Protein AF-A0A484Z0H8-F1 (afdb_monomer_lite)

Organism: NCBI:txid69218

Radius of gyration: 19.75 Å; chains: 1; bounding box: 39×36×58 Å

pLDDT: mean 71.97, std 14.61, range [33.03, 94.56]

Secondary structure (DSSP, 8-state):
---HHHHHHHHHHHHTTSEEEEEETTEEEEEE-HHHHHHHHHHHHHHSGGG--TTS---EEEEEEPS--TTHHHHHHHHHHHTPEEEETTEEEESS--HHHHHHHHHHTT-GGGEEEEEE--S-HHHHHHHHHHHHHHHS-----

Sequence (145 aa):
MASVFVRTALFRLNKEGWLDVSRIGRRSFYRLSDKGLRLTRRAENKIYRANCPPGMANGCCCCRKGWIKPRSPTVKKQLIWQGFGTLAPSLMASPSQHLADVQSLLHDAGVAENVIFFEAHSPLALSRAALRARVESAGSLPNKT

Foldseek 3Di:
DDDPVRVVVQVVCVVVQQWDWDDDPPDIDIDGHPVNVVVVVLVCCVVVCVPPPPPPQQWKKKKFFADDDPLVVVLVVVVLVQQWFDPDPRMTIHRDGDPVVNCVSCVVSVNNVRIDIDIDGDPDPVVVVVVNVRSVVRSPDPDDD

InterPro domains:
  IPR012906 Transcriptional repressor PaaX-like, N-terminal [PF07848] (4-36)
  IPR036388 Winged helix-like DNA-binding domain superfamily [G3DSA:1.10.10.10] (1-48)
  IPR048846 Transcriptional repressor PaaX-like, central Cas2-like domain [PF20803] (75-122)

Structure (mmCIF, N/CA/C/O backbone):
data_AF-A0A484Z0H8-F1
#
_entry.id   AF-A0A484Z0H8-F1
#
loop_
_atom_site.group_PDB
_atom_site.id
_atom_site.type_symbol
_atom_site.label_atom_id
_atom_site.label_alt_id
_atom_site.label_comp_id
_atom_site.label_asym_id
_atom_site.label_entity_id
_atom_site.label_seq_id
_atom_site.pdbx_PDB_ins_code
_atom_site.Cartn_x
_atom_site.Cartn_y
_atom_site.Cartn_z
_atom_site.occupancy
_atom_site.B_iso_or_equiv
_atom_site.auth_seq_id
_atom_site.auth_comp_id
_atom_site.auth_asym_id
_atom_site.auth_atom_id
_atom_site.pdbx_PDB_model_num
ATOM 1 N N . MET A 1 1 ? -4.197 6.412 33.585 1.00 56.00 1 MET A N 1
ATOM 2 C CA . MET A 1 1 ? -5.459 6.958 33.029 1.00 56.00 1 MET A CA 1
ATOM 3 C C . MET A 1 1 ? -5.186 7.305 31.567 1.00 56.00 1 MET A C 1
ATOM 5 O O . MET A 1 1 ? -4.250 8.053 31.334 1.00 56.00 1 MET A O 1
ATOM 9 N N . ALA A 1 2 ? -5.870 6.710 30.581 1.00 64.12 2 ALA A N 1
ATOM 10 C CA . ALA A 1 2 ? -5.596 7.039 29.174 1.00 64.12 2 ALA A CA 1
ATOM 11 C C . ALA A 1 2 ? -5.920 8.521 28.911 1.00 64.12 2 ALA A C 1
ATOM 13 O O . ALA A 1 2 ? -6.974 8.995 29.343 1.00 64.12 2 ALA A O 1
ATOM 14 N N . SER A 1 3 ? -5.016 9.244 28.245 1.00 85.12 3 SER A N 1
ATOM 15 C CA . SER A 1 3 ? -5.213 10.652 27.871 1.00 85.12 3 SER A CA 1
ATOM 16 C C . SER A 1 3 ? -6.485 10.824 27.026 1.00 85.12 3 SER A C 1
ATOM 18 O O . SER A 1 3 ? -6.905 9.895 26.328 1.00 85.12 3 SER A O 1
ATOM 20 N N . VAL A 1 4 ? -7.112 12.005 27.072 1.00 84.25 4 VAL A N 1
ATOM 21 C CA . VAL A 1 4 ? -8.318 12.314 26.278 1.00 84.25 4 VAL A CA 1
ATOM 22 C C . VAL A 1 4 ? -8.075 12.077 24.780 1.00 84.25 4 VAL A C 1
ATOM 24 O O . VAL A 1 4 ? -8.941 11.549 24.089 1.00 84.25 4 VAL A O 1
ATOM 27 N N . PHE A 1 5 ? -6.848 12.331 24.313 1.00 88.75 5 PHE A N 1
ATOM 28 C CA . PHE A 1 5 ? -6.423 12.080 22.936 1.00 88.75 5 PHE A CA 1
ATOM 29 C C . PHE A 1 5 ? -6.459 10.599 22.565 1.00 88.75 5 PHE A C 1
ATOM 31 O O . PHE A 1 5 ? -6.933 10.240 21.489 1.00 88.75 5 PHE A O 1
ATOM 38 N N . VAL A 1 6 ? -6.022 9.726 23.476 1.00 88.31 6 VAL A N 1
ATOM 39 C CA . VAL A 1 6 ? -6.018 8.275 23.251 1.00 88.31 6 VAL A CA 1
ATOM 40 C C . VAL A 1 6 ? -7.447 7.760 23.113 1.00 88.31 6 VAL A C 1
ATOM 42 O O . VAL A 1 6 ? -7.733 6.970 22.219 1.00 88.31 6 VAL A O 1
ATOM 45 N N . ARG A 1 7 ? -8.376 8.244 23.947 1.00 87.50 7 ARG A N 1
ATOM 46 C CA . ARG A 1 7 ? -9.789 7.845 23.856 1.00 87.50 7 ARG A CA 1
ATOM 47 C C . ARG A 1 7 ? -10.431 8.299 22.548 1.00 87.50 7 ARG A C 1
ATOM 49 O O . ARG A 1 7 ? -11.127 7.505 21.922 1.00 87.50 7 ARG A O 1
ATOM 56 N N . THR A 1 8 ? -10.160 9.527 22.109 1.00 91.75 8 THR A N 1
ATOM 57 C CA . THR A 1 8 ? -10.675 10.046 20.833 1.00 91.75 8 THR A CA 1
ATOM 58 C C . THR A 1 8 ? -10.119 9.270 19.641 1.00 91.75 8 THR A C 1
ATOM 60 O O . THR A 1 8 ? -10.874 8.930 18.731 1.00 91.75 8 THR A O 1
ATOM 63 N N . ALA A 1 9 ? -8.825 8.939 19.652 1.00 90.69 9 ALA A N 1
ATOM 64 C CA . ALA A 1 9 ? -8.205 8.132 18.604 1.00 90.69 9 ALA A CA 1
ATOM 65 C C . ALA A 1 9 ? -8.794 6.712 18.555 1.00 90.69 9 ALA A C 1
ATOM 67 O O . ALA A 1 9 ? -9.199 6.256 17.488 1.00 90.69 9 ALA A O 1
ATOM 68 N N . LEU A 1 10 ? -8.922 6.044 19.708 1.00 90.44 10 LEU A N 1
ATOM 69 C CA . LEU A 1 10 ? -9.528 4.711 19.803 1.00 90.44 10 LEU A CA 1
ATOM 70 C C . LEU A 1 10 ? -10.986 4.706 19.331 1.00 90.44 10 LEU A C 1
ATOM 72 O O . LEU A 1 10 ? -11.391 3.802 18.604 1.00 90.44 10 LEU A O 1
ATOM 76 N N . PHE A 1 11 ? -11.762 5.729 19.698 1.00 89.31 11 PHE A N 1
ATOM 77 C CA . PHE A 1 11 ? -13.145 5.874 19.251 1.00 89.31 11 PHE A CA 1
ATOM 78 C C . PHE A 1 11 ? -13.242 6.048 17.730 1.00 89.31 11 PHE A C 1
ATOM 80 O O . PHE A 1 11 ? -14.061 5.392 17.090 1.00 89.31 11 PHE A O 1
ATOM 87 N N . ARG A 1 12 ? -12.381 6.885 17.131 1.00 92.00 12 ARG A N 1
ATOM 88 C CA . ARG A 1 12 ? -12.332 7.063 15.670 1.00 92.00 12 ARG A CA 1
ATOM 89 C C . ARG A 1 12 ? -11.954 5.770 14.950 1.00 92.00 12 ARG A C 1
ATOM 91 O O . ARG A 1 12 ? -12.663 5.365 14.035 1.00 92.00 12 ARG A O 1
ATOM 98 N N . LEU A 1 13 ? -10.900 5.093 15.402 1.00 92.31 13 LEU A N 1
ATOM 99 C CA . LEU A 1 13 ? -10.446 3.831 14.813 1.00 92.31 13 LEU A CA 1
ATOM 100 C C . LEU A 1 13 ? -11.512 2.733 14.913 1.00 92.31 13 LEU A C 1
ATOM 102 O O . LEU A 1 13 ? -11.698 1.969 13.969 1.00 92.31 13 LEU A O 1
ATOM 106 N N . ASN A 1 14 ? -12.249 2.668 16.021 1.00 91.75 14 ASN A N 1
ATOM 107 C CA . ASN A 1 14 ? -13.382 1.758 16.138 1.00 91.75 14 ASN A CA 1
ATOM 108 C C . ASN A 1 14 ? -14.517 2.133 15.165 1.00 91.75 14 ASN A C 1
ATOM 110 O O . ASN A 1 14 ? -14.971 1.273 14.416 1.00 91.75 14 ASN A O 1
ATOM 114 N N . LYS A 1 15 ? -14.907 3.416 15.094 1.00 91.25 15 LYS A N 1
ATOM 115 C CA . LYS A 1 15 ? -15.957 3.909 14.181 1.00 91.25 15 LYS A CA 1
ATOM 116 C C . LYS A 1 15 ? -15.638 3.647 12.703 1.00 91.25 15 LYS A C 1
ATOM 118 O O . LYS A 1 15 ? -16.537 3.363 11.920 1.00 91.25 15 LYS A O 1
ATOM 123 N N . GLU A 1 16 ? -14.370 3.731 12.317 1.00 90.56 16 GLU A N 1
ATOM 124 C CA . GLU A 1 16 ? -13.891 3.448 10.955 1.00 90.56 16 GLU A CA 1
ATOM 125 C C . GLU A 1 16 ? -13.707 1.940 10.663 1.00 90.56 16 GLU A C 1
ATOM 127 O O . GLU A 1 16 ? -13.383 1.536 9.536 1.00 90.56 16 GLU A O 1
ATOM 132 N N . GLY A 1 17 ? -13.936 1.088 11.667 1.00 90.88 17 GLY A N 1
ATOM 133 C CA . GLY A 1 17 ? -13.859 -0.366 11.558 1.00 90.88 17 GLY A CA 1
ATOM 134 C C . GLY A 1 17 ? -12.435 -0.924 11.584 1.00 90.88 17 GLY A C 1
ATOM 135 O O . GLY A 1 17 ? -12.214 -2.027 11.083 1.00 90.88 17 GLY A O 1
ATOM 136 N N . TRP A 1 18 ? -11.462 -0.191 12.133 1.00 92.00 18 TRP A N 1
ATOM 137 C CA . TRP A 1 18 ? -10.086 -0.672 12.323 1.00 92.00 18 TRP A CA 1
ATOM 138 C C . TRP A 1 18 ? -9.923 -1.554 13.562 1.00 92.00 18 TRP A C 1
ATOM 140 O O . TRP A 1 18 ? -9.064 -2.435 13.565 1.00 92.00 18 TRP A O 1
ATOM 150 N N . LEU A 1 19 ? -10.723 -1.324 14.607 1.00 94.56 19 LEU A N 1
ATOM 151 C CA . LEU A 1 19 ? -10.594 -1.998 15.900 1.00 94.56 19 LEU A CA 1
ATOM 152 C C . LEU A 1 19 ? -11.898 -2.662 16.337 1.00 94.56 19 LEU A C 1
ATOM 154 O O . LEU A 1 19 ? -12.940 -2.010 16.356 1.00 94.56 19 LEU A O 1
ATOM 158 N N . ASP A 1 20 ? -11.790 -3.896 16.819 1.00 92.75 20 ASP A N 1
ATOM 159 C CA . ASP A 1 20 ? -12.821 -4.558 17.613 1.00 92.75 20 ASP A CA 1
ATOM 160 C C . ASP A 1 20 ? -12.597 -4.292 19.102 1.00 92.75 20 ASP A C 1
ATOM 162 O O . ASP A 1 20 ? -11.459 -4.243 19.585 1.00 92.75 20 ASP A O 1
ATOM 166 N N . VAL A 1 21 ? -13.698 -4.147 19.838 1.00 92.50 21 VAL A N 1
ATOM 167 C CA . VAL A 1 21 ? -13.694 -3.881 21.279 1.00 92.50 21 VAL A CA 1
ATOM 168 C C . VAL A 1 21 ? -14.299 -5.056 22.028 1.00 92.50 21 VAL A C 1
ATOM 170 O O . VAL A 1 21 ? -15.420 -5.467 21.746 1.00 92.50 21 VAL A O 1
ATOM 173 N N . SER A 1 22 ? -13.576 -5.555 23.028 1.00 91.81 22 SER A N 1
ATOM 174 C CA . SER A 1 22 ? -14.090 -6.506 24.016 1.00 91.81 22 SER A CA 1
ATOM 175 C C . SER A 1 22 ? -14.032 -5.884 25.405 1.00 91.81 22 SER A C 1
ATOM 177 O O . SER A 1 22 ? -13.061 -5.211 25.755 1.00 91.81 22 SER A O 1
ATOM 179 N N . ARG A 1 23 ? -15.073 -6.084 26.215 1.00 90.75 23 ARG A N 1
ATOM 180 C CA . ARG A 1 23 ? -15.148 -5.533 27.569 1.00 90.75 23 ARG A CA 1
ATOM 181 C C . ARG A 1 23 ? -15.163 -6.660 28.586 1.00 90.75 23 ARG A C 1
ATOM 183 O O . ARG A 1 23 ? -16.057 -7.496 28.571 1.00 90.75 23 ARG A O 1
ATOM 190 N N . ILE A 1 24 ? -14.201 -6.634 29.503 1.00 91.69 24 ILE A N 1
ATOM 191 C CA . ILE A 1 24 ? -14.131 -7.564 30.632 1.00 91.69 24 ILE A CA 1
ATOM 192 C C . ILE A 1 24 ? -14.206 -6.717 31.903 1.00 91.69 24 ILE A C 1
ATOM 194 O O . ILE A 1 24 ? -13.263 -6.012 32.281 1.00 91.69 24 ILE A O 1
ATOM 198 N N . GLY A 1 25 ? -15.392 -6.708 32.515 1.00 92.50 25 GLY A N 1
ATOM 199 C CA . GLY A 1 25 ? -15.713 -5.860 33.661 1.00 92.50 25 GLY A CA 1
ATOM 200 C C . GLY A 1 25 ? -15.553 -4.362 33.360 1.00 92.50 25 GLY A C 1
ATOM 201 O O . GLY A 1 25 ? -16.256 -3.783 32.525 1.00 92.50 25 GLY A O 1
ATOM 202 N N . ARG A 1 26 ? -14.621 -3.706 34.066 1.00 89.50 26 ARG A N 1
ATOM 203 C CA . ARG A 1 26 ? -14.326 -2.264 33.926 1.00 89.50 26 ARG A CA 1
ATOM 204 C C . ARG A 1 26 ? -13.220 -1.952 32.911 1.00 89.50 26 ARG A C 1
ATOM 206 O O . ARG A 1 26 ? -12.883 -0.783 32.736 1.00 89.50 26 ARG A O 1
ATOM 213 N N . ARG A 1 27 ? -12.640 -2.966 32.260 1.00 87.94 27 ARG A N 1
ATOM 214 C CA . ARG A 1 27 ? -11.552 -2.802 31.287 1.00 87.94 27 ARG A CA 1
ATOM 215 C C . ARG A 1 27 ? -12.058 -3.079 29.873 1.00 87.94 27 ARG A C 1
ATOM 217 O O . ARG A 1 27 ? -12.736 -4.078 29.639 1.00 87.94 27 ARG A O 1
ATOM 224 N N . SER A 1 28 ? -11.703 -2.195 28.947 1.00 89.06 28 SER A N 1
ATOM 225 C CA . SER A 1 28 ? -11.931 -2.379 27.513 1.00 89.06 28 SER A CA 1
ATOM 226 C C . SER A 1 28 ? -10.622 -2.781 26.845 1.00 89.06 28 SER A C 1
ATOM 228 O O . SER A 1 28 ? -9.612 -2.094 27.001 1.00 89.06 28 SER A O 1
ATOM 230 N N . PHE A 1 29 ? -10.662 -3.875 26.098 1.00 90.50 29 PHE A N 1
ATOM 231 C CA . PHE A 1 29 ? -9.582 -4.391 25.273 1.00 90.50 29 PHE A CA 1
ATOM 232 C C . PHE A 1 29 ? -9.885 -4.071 23.813 1.00 90.50 29 PHE A C 1
ATOM 234 O O . PHE A 1 29 ? -11.011 -4.258 23.354 1.00 90.50 29 PHE A O 1
ATOM 241 N N . TYR A 1 30 ? -8.875 -3.588 23.098 1.00 92.12 30 TYR A N 1
ATOM 242 C CA . TYR A 1 30 ? -8.967 -3.225 21.688 1.00 92.12 30 TYR A CA 1
ATOM 243 C C . TYR A 1 30 ? -8.039 -4.150 20.907 1.00 92.12 30 TYR A C 1
ATOM 245 O O . TYR A 1 30 ? -6.877 -4.304 21.284 1.00 92.12 30 TYR A O 1
ATOM 253 N N . ARG A 1 31 ? -8.532 -4.755 19.828 1.00 92.50 31 ARG A N 1
ATOM 254 C CA . ARG A 1 31 ? -7.712 -5.534 18.887 1.00 92.50 31 ARG A CA 1
ATOM 255 C C . ARG A 1 31 ? -8.017 -5.084 17.462 1.00 92.50 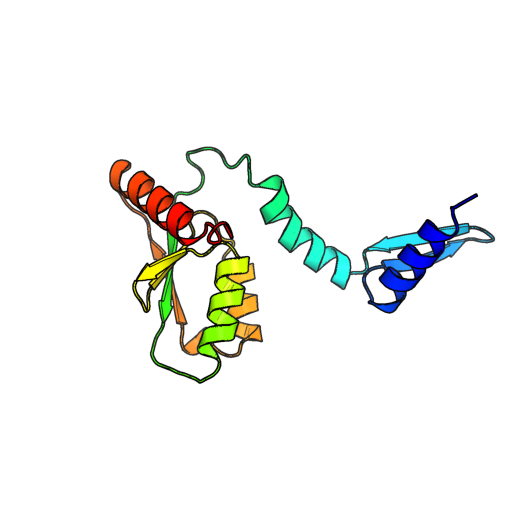31 ARG A C 1
ATOM 257 O O . ARG A 1 31 ? -9.094 -4.553 17.217 1.00 92.50 31 ARG A O 1
ATOM 264 N N . LEU A 1 32 ? -7.103 -5.311 16.520 1.00 92.62 32 LEU A N 1
ATOM 265 C CA . LEU A 1 32 ? -7.400 -5.085 15.103 1.00 92.62 32 LEU A CA 1
ATOM 266 C C . LEU A 1 32 ? -8.592 -5.945 14.663 1.00 92.62 32 LEU A C 1
ATOM 268 O O . LEU A 1 32 ? -8.618 -7.151 14.910 1.00 92.62 32 LEU A O 1
ATOM 272 N N . SER A 1 33 ? -9.562 -5.330 13.994 1.00 92.62 33 SER A N 1
ATOM 273 C CA . SER A 1 33 ? -10.618 -6.081 13.311 1.00 92.62 33 SER A CA 1
ATOM 274 C C . SER A 1 33 ? -10.013 -6.917 12.177 1.00 92.62 33 SER A C 1
ATOM 276 O O . SER A 1 33 ? -8.898 -6.640 11.727 1.00 92.62 33 SER A O 1
ATOM 278 N N . ASP A 1 34 ? -10.749 -7.883 11.626 1.00 87.62 34 ASP A N 1
ATOM 279 C CA . ASP A 1 34 ? -10.266 -8.655 10.469 1.00 87.62 34 ASP A CA 1
ATOM 280 C C . ASP A 1 34 ? -9.917 -7.757 9.271 1.00 87.62 34 ASP A C 1
ATOM 282 O O . ASP A 1 34 ? -8.956 -8.003 8.536 1.00 87.62 34 ASP A O 1
ATOM 286 N N . LYS A 1 35 ? -10.681 -6.673 9.083 1.00 84.19 35 LYS A N 1
ATOM 287 C CA . LYS A 1 35 ? -10.403 -5.646 8.071 1.00 84.19 35 LYS A CA 1
ATOM 288 C C . LYS A 1 35 ? -9.102 -4.909 8.385 1.00 84.19 35 LYS A C 1
ATOM 290 O O . LYS A 1 35 ? -8.264 -4.776 7.494 1.00 84.19 35 LYS A O 1
ATOM 295 N N . GLY A 1 36 ? -8.936 -4.450 9.627 1.00 86.06 36 GLY A N 1
ATOM 296 C CA . GLY A 1 36 ? -7.722 -3.778 10.082 1.00 86.06 36 GLY A CA 1
ATOM 297 C C . GLY A 1 36 ? -6.495 -4.667 9.902 1.00 86.06 36 GLY A C 1
ATOM 298 O O . GLY A 1 36 ? -5.509 -4.236 9.321 1.00 86.06 36 GLY A O 1
ATOM 299 N N . LEU A 1 37 ? -6.592 -5.942 10.280 1.00 85.69 37 LEU A N 1
ATOM 300 C CA . LEU A 1 37 ? -5.507 -6.915 10.184 1.00 85.69 37 LEU A CA 1
ATOM 301 C C . LEU A 1 37 ? -5.093 -7.190 8.730 1.00 85.69 37 LEU A C 1
ATOM 303 O O . LEU A 1 37 ? -3.901 -7.231 8.429 1.00 85.69 37 LEU A O 1
ATOM 307 N N . ARG A 1 38 ? -6.053 -7.302 7.799 1.00 77.19 38 ARG A N 1
ATOM 308 C CA . ARG A 1 38 ? -5.761 -7.422 6.356 1.00 77.19 38 ARG A CA 1
ATOM 309 C C . ARG A 1 38 ? -5.034 -6.195 5.803 1.00 77.19 38 ARG A C 1
ATOM 311 O O . ARG A 1 38 ? -4.089 -6.342 5.031 1.00 77.19 38 ARG A O 1
ATOM 318 N N . LEU A 1 39 ? -5.471 -4.993 6.178 1.00 76.38 39 LEU A N 1
ATOM 319 C CA . LEU A 1 39 ? -4.852 -3.746 5.719 1.00 76.38 39 LEU A CA 1
ATOM 320 C C . LEU A 1 39 ? -3.454 -3.557 6.314 1.00 76.38 39 LEU A C 1
ATOM 322 O O . LEU A 1 39 ? -2.533 -3.197 5.582 1.00 76.38 39 LEU A O 1
ATOM 326 N N . THR A 1 40 ? -3.279 -3.867 7.600 1.00 80.00 40 THR A N 1
ATOM 327 C CA . THR A 1 40 ? -1.974 -3.821 8.261 1.00 80.00 40 THR A CA 1
ATOM 328 C C . THR A 1 40 ? -1.013 -4.821 7.629 1.00 80.00 40 THR A C 1
ATOM 330 O O . THR A 1 40 ? 0.068 -4.404 7.246 1.00 80.00 40 THR A O 1
ATOM 333 N N . ARG A 1 41 ? -1.408 -6.076 7.362 1.00 75.00 41 ARG A N 1
ATOM 334 C CA . ARG A 1 41 ? -0.545 -7.054 6.659 1.00 75.00 41 ARG A CA 1
ATOM 335 C C . ARG A 1 41 ? -0.084 -6.586 5.277 1.00 75.00 41 ARG A C 1
ATOM 337 O O . ARG A 1 41 ? 1.079 -6.754 4.912 1.00 75.00 41 ARG A O 1
ATOM 344 N N . ARG A 1 42 ? -0.974 -5.948 4.507 1.00 66.56 42 ARG A N 1
ATOM 345 C CA . ARG A 1 42 ? -0.615 -5.334 3.213 1.00 66.56 42 ARG A CA 1
ATOM 346 C C . ARG A 1 42 ? 0.432 -4.227 3.374 1.00 66.56 42 ARG A C 1
ATOM 348 O O . ARG A 1 42 ? 1.279 -4.055 2.499 1.00 66.56 42 ARG A O 1
ATOM 355 N N . ALA A 1 43 ? 0.368 -3.471 4.469 1.00 68.38 43 ALA A N 1
ATOM 356 C CA . ALA A 1 43 ? 1.328 -2.419 4.782 1.00 68.38 43 ALA A CA 1
ATOM 357 C C . ALA A 1 43 ? 2.631 -2.963 5.392 1.00 68.38 43 ALA A C 1
ATOM 359 O O . ALA A 1 43 ? 3.695 -2.475 5.034 1.00 68.38 43 ALA A O 1
ATOM 360 N N . GLU A 1 44 ? 2.582 -3.993 6.240 1.00 67.31 44 GLU A N 1
ATOM 361 C CA . GLU A 1 44 ? 3.740 -4.669 6.850 1.00 67.31 44 GLU A CA 1
ATOM 362 C C . GLU A 1 44 ? 4.710 -5.166 5.780 1.00 67.31 44 GLU A C 1
ATOM 364 O O . GLU A 1 44 ? 5.909 -4.893 5.854 1.00 67.31 44 GLU A O 1
ATOM 369 N N . ASN A 1 45 ? 4.176 -5.791 4.725 1.00 58.56 45 ASN A N 1
ATOM 370 C CA . ASN A 1 45 ? 4.955 -6.200 3.560 1.00 58.56 45 ASN A CA 1
ATOM 371 C C . ASN A 1 45 ? 5.688 -5.035 2.888 1.00 58.56 45 ASN A C 1
ATOM 373 O O . ASN A 1 45 ? 6.665 -5.275 2.200 1.00 58.56 45 ASN A O 1
ATOM 377 N N . LYS A 1 46 ? 5.249 -3.785 3.044 1.00 62.41 46 LYS A N 1
ATOM 378 C CA . LYS A 1 46 ? 5.946 -2.609 2.500 1.00 62.41 46 LYS A CA 1
ATOM 379 C C . LYS A 1 46 ? 6.889 -1.985 3.521 1.00 62.41 46 LYS A C 1
ATOM 381 O O . LYS A 1 46 ? 8.020 -1.669 3.179 1.00 62.41 46 LYS A O 1
ATOM 386 N N . ILE A 1 47 ? 6.431 -1.844 4.764 1.00 65.25 47 ILE A N 1
ATOM 387 C CA . ILE A 1 47 ? 7.150 -1.188 5.863 1.00 65.25 47 ILE A CA 1
ATOM 388 C C . ILE A 1 47 ? 8.409 -1.977 6.241 1.00 65.25 47 ILE A C 1
ATOM 390 O O . ILE A 1 47 ? 9.457 -1.381 6.464 1.00 65.25 47 ILE A O 1
ATOM 394 N N . TYR A 1 48 ? 8.340 -3.311 6.257 1.00 61.06 48 TYR A N 1
ATOM 395 C CA . TYR A 1 48 ? 9.447 -4.160 6.709 1.00 61.06 48 TYR A CA 1
ATOM 396 C C . TYR A 1 48 ? 10.268 -4.791 5.569 1.00 61.06 48 TYR A C 1
ATOM 398 O O . TYR A 1 48 ? 11.283 -5.434 5.828 1.00 61.06 48 TYR A O 1
ATOM 406 N N . ARG A 1 49 ? 9.900 -4.579 4.292 1.00 54.78 49 ARG A N 1
ATOM 407 C CA . ARG A 1 49 ? 10.649 -5.108 3.127 1.00 54.78 49 ARG A CA 1
ATOM 408 C C . ARG A 1 49 ? 11.927 -4.352 2.770 1.00 54.78 49 ARG A C 1
ATOM 410 O O . ARG A 1 49 ? 12.613 -4.772 1.839 1.00 54.78 49 ARG A O 1
ATOM 417 N N . ALA A 1 50 ? 12.294 -3.309 3.515 1.00 51.34 50 ALA A N 1
ATOM 418 C CA . ALA A 1 50 ? 13.586 -2.636 3.357 1.00 51.34 50 ALA A CA 1
ATOM 419 C C . ALA A 1 50 ? 14.791 -3.600 3.478 1.00 51.34 50 ALA A C 1
ATOM 421 O O . ALA A 1 50 ? 15.861 -3.301 2.964 1.00 51.34 50 ALA A O 1
ATOM 422 N N . ASN A 1 51 ? 14.592 -4.790 4.065 1.00 46.25 51 ASN A N 1
ATOM 423 C CA . ASN A 1 51 ? 15.614 -5.823 4.247 1.00 46.25 51 ASN A CA 1
ATOM 424 C C . ASN A 1 51 ? 15.438 -7.043 3.321 1.00 46.25 51 ASN A C 1
ATOM 426 O O . ASN A 1 51 ? 15.752 -8.166 3.713 1.00 46.25 51 ASN A O 1
ATOM 430 N N . CYS A 1 52 ? 14.904 -6.874 2.106 1.00 46.22 52 CYS A N 1
ATOM 431 C CA . CYS A 1 52 ? 14.892 -7.969 1.133 1.00 46.22 52 CYS A CA 1
ATOM 432 C C . CYS A 1 52 ? 16.342 -8.302 0.715 1.00 46.22 52 CYS A C 1
ATOM 434 O O . CYS A 1 52 ? 17.031 -7.412 0.208 1.00 46.22 52 CYS A O 1
ATOM 436 N N . PRO A 1 53 ? 16.832 -9.545 0.902 1.00 47.53 53 PRO A N 1
ATOM 437 C CA . PRO A 1 53 ? 18.191 -9.891 0.514 1.00 47.53 53 PRO A CA 1
ATOM 438 C C . PRO A 1 53 ? 18.397 -9.663 -0.995 1.00 47.53 53 PRO A C 1
ATOM 440 O O . PRO A 1 53 ? 17.490 -9.950 -1.785 1.00 47.53 53 PRO A O 1
ATOM 443 N N . PRO A 1 54 ? 19.585 -9.198 -1.436 1.00 52.44 54 PRO A N 1
ATOM 444 C CA . PRO A 1 54 ? 19.843 -8.783 -2.823 1.00 52.44 54 PRO A CA 1
ATOM 445 C C . PRO A 1 54 ? 19.516 -9.841 -3.902 1.00 52.44 54 PRO A C 1
ATOM 447 O O . PRO A 1 54 ? 19.338 -9.494 -5.079 1.00 52.44 54 PRO A O 1
ATOM 450 N N . GLY A 1 55 ? 19.386 -11.111 -3.502 1.00 51.66 55 GLY A N 1
ATOM 451 C CA . GLY A 1 55 ? 19.049 -12.262 -4.341 1.00 51.66 55 GLY A CA 1
ATOM 452 C C . GLY A 1 55 ? 17.586 -12.736 -4.333 1.00 51.66 55 GLY A C 1
ATOM 453 O O . GLY A 1 55 ? 17.285 -13.654 -5.084 1.00 51.66 55 GLY A O 1
ATOM 454 N N . MET A 1 56 ? 16.673 -12.151 -3.543 1.00 43.38 56 MET A N 1
ATOM 455 C CA . MET A 1 56 ? 15.283 -12.647 -3.425 1.00 43.38 56 MET A CA 1
ATOM 456 C C . MET A 1 56 ? 14.288 -12.030 -4.423 1.00 43.38 56 MET A C 1
ATOM 458 O O . MET A 1 56 ? 13.174 -12.519 -4.576 1.00 43.38 56 MET A O 1
ATOM 462 N N . ALA A 1 57 ? 14.685 -10.977 -5.138 1.00 52.19 57 ALA A N 1
ATOM 463 C CA . ALA A 1 57 ? 13.910 -10.404 -6.238 1.00 52.19 57 ALA A CA 1
ATOM 464 C C . ALA A 1 57 ? 14.419 -10.976 -7.572 1.00 52.19 57 ALA A C 1
ATOM 466 O O . ALA A 1 57 ? 15.156 -10.306 -8.306 1.00 52.19 57 ALA A O 1
ATOM 467 N N . ASN A 1 58 ? 14.102 -12.251 -7.830 1.00 49.78 58 ASN A N 1
ATOM 468 C CA . ASN A 1 58 ? 14.431 -12.930 -9.089 1.00 49.78 58 ASN A CA 1
ATOM 469 C C . ASN A 1 58 ? 13.412 -12.637 -10.201 1.00 49.78 58 ASN A C 1
ATOM 471 O O . ASN A 1 58 ? 13.800 -12.643 -11.368 1.00 49.78 58 ASN A O 1
ATOM 475 N N . GLY A 1 59 ? 12.174 -12.290 -9.848 1.00 52.50 59 GLY A N 1
ATOM 476 C CA . GLY A 1 59 ? 11.127 -11.924 -10.794 1.00 52.50 59 GLY A CA 1
ATOM 477 C C . GLY A 1 59 ? 10.780 -10.443 -10.720 1.00 52.50 59 GLY A C 1
ATOM 478 O O . GLY A 1 59 ? 10.483 -9.905 -9.655 1.00 52.50 59 GLY A O 1
ATOM 479 N N . CYS A 1 60 ? 10.809 -9.760 -11.861 1.00 55.81 60 CYS A N 1
ATOM 480 C CA . CYS A 1 60 ? 10.176 -8.456 -12.003 1.00 55.81 60 CYS A CA 1
ATOM 481 C C . CYS A 1 60 ? 8.740 -8.671 -12.465 1.00 55.81 60 CYS A C 1
ATOM 483 O O . CYS A 1 60 ? 8.496 -9.259 -13.514 1.00 55.81 60 CYS A O 1
ATOM 485 N N . CYS A 1 61 ? 7.780 -8.181 -11.692 1.00 57.06 61 CYS A N 1
ATOM 486 C CA . CYS A 1 61 ? 6.384 -8.197 -12.098 1.00 57.06 61 CYS A CA 1
ATOM 487 C C . CYS A 1 61 ? 6.157 -7.068 -13.099 1.00 57.06 61 CYS A C 1
ATOM 489 O O . CYS A 1 61 ? 6.336 -5.900 -12.750 1.00 57.06 61 CYS A O 1
ATOM 491 N N . CYS A 1 62 ? 5.764 -7.408 -14.321 1.00 57.69 62 CYS A N 1
ATOM 492 C CA . CYS A 1 62 ? 5.467 -6.466 -15.387 1.00 57.69 62 CYS A CA 1
ATOM 493 C C . CYS A 1 62 ? 3.969 -6.488 -15.694 1.00 57.69 62 CYS A C 1
ATOM 495 O O . CYS A 1 62 ? 3.370 -7.534 -15.938 1.00 57.69 62 CYS A O 1
ATOM 497 N N . CYS A 1 63 ? 3.370 -5.304 -15.720 1.00 56.12 63 CYS A N 1
ATOM 498 C CA . CYS A 1 63 ? 1.996 -5.090 -16.140 1.00 56.12 63 CYS A CA 1
ATOM 499 C C . CYS A 1 63 ? 2.020 -4.351 -17.472 1.00 56.12 63 CYS A C 1
ATOM 501 O O . CYS A 1 63 ? 2.406 -3.177 -17.521 1.00 56.12 63 CYS A O 1
ATOM 503 N N . ARG A 1 64 ? 1.573 -5.011 -18.543 1.00 57.44 64 ARG A N 1
ATOM 504 C CA . ARG A 1 64 ? 1.257 -4.338 -19.803 1.00 57.44 64 ARG A CA 1
ATOM 505 C C . ARG A 1 64 ? -0.238 -4.041 -19.839 1.00 57.44 64 ARG A C 1
ATOM 507 O O . ARG A 1 64 ? -1.063 -4.939 -19.684 1.00 57.44 64 ARG A O 1
ATOM 514 N N . LYS A 1 65 ? -0.599 -2.779 -20.060 1.00 56.59 65 LYS A N 1
ATOM 515 C CA . LYS A 1 65 ? -1.993 -2.399 -20.318 1.00 56.59 65 LYS A CA 1
ATOM 516 C C . LYS A 1 65 ? -2.395 -2.832 -21.731 1.00 56.59 65 LYS A C 1
ATOM 518 O O . LYS A 1 65 ? -1.792 -2.368 -22.700 1.00 56.59 65 LYS A O 1
ATOM 523 N N . GLY A 1 66 ? -3.423 -3.676 -21.834 1.00 47.00 66 GLY A N 1
ATOM 524 C CA . GLY A 1 66 ? -4.300 -3.734 -23.004 1.00 47.00 66 GLY A CA 1
ATOM 525 C C . GLY A 1 66 ? -5.243 -2.524 -22.985 1.00 47.00 66 GLY A C 1
ATOM 526 O O . GLY A 1 66 ? -5.473 -1.925 -21.936 1.00 47.00 66 GLY A O 1
ATOM 527 N N . TRP A 1 67 ? -5.695 -2.074 -24.149 1.00 41.19 67 TRP A N 1
ATOM 528 C CA . TRP A 1 67 ? -6.260 -0.738 -24.361 1.00 41.19 67 TRP A CA 1
ATOM 529 C C . TRP A 1 67 ? -7.492 -0.347 -23.494 1.00 41.19 67 TRP A C 1
ATOM 531 O O . TRP A 1 67 ? -8.401 -1.126 -23.249 1.00 41.19 67 TRP A O 1
ATOM 541 N N . ILE A 1 68 ? -7.441 0.925 -23.061 1.00 45.47 68 ILE A N 1
ATOM 542 C CA . ILE A 1 68 ? -8.427 1.936 -22.599 1.00 45.47 68 ILE A CA 1
ATOM 543 C C . ILE A 1 68 ? -9.823 1.525 -22.060 1.00 45.47 68 ILE A C 1
ATOM 545 O O . ILE A 1 68 ? -10.758 1.228 -22.792 1.00 45.47 68 ILE A O 1
ATOM 549 N N . LYS A 1 69 ? -10.007 1.786 -20.754 1.00 52.09 69 LYS A N 1
ATOM 550 C CA . LYS A 1 69 ? -11.254 2.288 -20.133 1.00 52.09 69 LYS A CA 1
ATOM 551 C C . LYS A 1 69 ? -10.941 3.574 -19.336 1.00 52.09 69 LYS A C 1
ATOM 553 O O . LYS A 1 69 ? -9.812 3.714 -18.849 1.00 52.09 69 LYS A O 1
ATOM 558 N N . PRO A 1 70 ? -11.914 4.480 -19.098 1.00 50.56 70 PRO A N 1
ATOM 559 C CA . PRO A 1 70 ? -11.735 5.727 -18.326 1.00 50.56 70 PRO A CA 1
ATOM 560 C C . PRO A 1 70 ? -11.268 5.527 -16.867 1.00 50.56 70 PRO A C 1
ATOM 562 O O . PRO A 1 70 ? -10.876 6.476 -16.198 1.00 50.56 70 PRO A O 1
ATOM 565 N N . ARG A 1 71 ? -11.227 4.279 -16.378 1.00 56.22 71 ARG A N 1
ATOM 566 C CA . ARG A 1 71 ? -10.703 3.872 -15.059 1.00 56.22 71 ARG A CA 1
ATOM 567 C C . ARG A 1 71 ? -9.162 3.822 -14.973 1.00 56.22 71 ARG A C 1
ATOM 569 O O . ARG A 1 71 ? -8.601 3.633 -13.895 1.00 56.22 71 ARG A O 1
ATOM 576 N N . SER A 1 72 ? -8.469 4.030 -16.098 1.00 64.25 72 SER A N 1
ATOM 577 C CA . SER A 1 72 ? -7.004 3.960 -16.254 1.00 64.25 72 SER A CA 1
ATOM 578 C C . SER A 1 72 ? -6.155 4.814 -15.281 1.00 64.25 72 SER A C 1
ATOM 580 O O . SER A 1 72 ? -5.125 4.295 -14.821 1.00 64.25 72 SER A O 1
ATOM 582 N N . PRO A 1 73 ? -6.512 6.074 -14.935 1.00 70.00 73 PRO A N 1
ATOM 583 C CA . PRO A 1 73 ? -5.674 6.908 -14.068 1.00 70.00 73 PRO A CA 1
ATOM 584 C C . PRO A 1 73 ? -5.743 6.497 -12.590 1.00 70.00 73 PRO A C 1
ATOM 586 O O . PRO A 1 73 ? -4.720 6.524 -11.906 1.00 70.00 73 PRO A O 1
ATOM 589 N N . THR A 1 74 ? -6.905 6.051 -12.102 1.00 73.38 74 THR A N 1
ATOM 590 C CA . THR A 1 74 ? -7.074 5.582 -10.714 1.00 73.38 74 THR A CA 1
ATOM 591 C C . THR A 1 74 ? -6.287 4.300 -10.467 1.00 73.38 74 THR A C 1
ATOM 593 O O . THR A 1 74 ? -5.554 4.207 -9.485 1.00 73.38 74 THR A O 1
ATOM 596 N N . VAL A 1 75 ? -6.345 3.354 -11.410 1.00 75.38 75 VAL A N 1
ATOM 597 C CA . VAL A 1 75 ? -5.568 2.107 -11.342 1.00 75.38 75 VAL A CA 1
ATOM 598 C C . VAL A 1 75 ? -4.072 2.388 -11.406 1.00 75.38 75 VAL A C 1
ATOM 600 O O . VAL A 1 75 ? -3.308 1.817 -10.636 1.00 75.38 75 VAL A O 1
ATOM 603 N N . LYS A 1 76 ? -3.635 3.309 -12.278 1.00 75.94 76 LYS A N 1
ATOM 604 C CA . LYS A 1 76 ? -2.219 3.696 -12.361 1.00 75.94 76 LYS A CA 1
ATOM 605 C C . LYS A 1 76 ? -1.719 4.244 -11.024 1.00 75.94 76 LYS A C 1
ATOM 607 O O . LYS A 1 76 ? -0.666 3.820 -10.565 1.00 75.94 76 LYS A O 1
ATOM 612 N N . LYS A 1 77 ? -2.486 5.135 -10.382 1.00 77.44 77 LYS A N 1
ATOM 613 C CA . LYS A 1 77 ? -2.158 5.626 -9.037 1.00 77.44 77 LYS A CA 1
ATOM 614 C C . LYS A 1 77 ? -2.054 4.463 -8.057 1.00 77.44 77 LYS A C 1
ATOM 616 O O . LYS A 1 77 ? -1.029 4.334 -7.406 1.00 77.44 77 LYS A O 1
ATOM 621 N N . GLN A 1 78 ? -3.063 3.597 -7.984 1.00 75.50 78 GLN A N 1
ATOM 622 C CA . GLN A 1 78 ? -3.054 2.454 -7.067 1.00 75.50 78 GLN A CA 1
ATOM 623 C C . GLN A 1 78 ? -1.855 1.515 -7.289 1.00 75.50 78 GLN A C 1
ATOM 625 O O . GLN A 1 78 ? -1.255 1.076 -6.314 1.00 75.50 78 GLN A O 1
ATOM 630 N N . LEU A 1 79 ? -1.446 1.263 -8.536 1.00 77.38 79 LEU A N 1
ATOM 631 C CA . LEU A 1 79 ? -0.237 0.492 -8.851 1.00 77.38 79 LEU A CA 1
ATOM 632 C C . LEU A 1 79 ? 1.045 1.213 -8.401 1.00 77.38 79 LEU A C 1
ATOM 634 O O . LEU A 1 79 ? 1.928 0.578 -7.832 1.00 77.38 79 LEU A O 1
ATOM 638 N N . ILE A 1 80 ? 1.134 2.537 -8.566 1.00 78.56 80 ILE A N 1
ATOM 639 C CA . ILE A 1 80 ? 2.252 3.331 -8.020 1.00 78.56 80 ILE A CA 1
ATOM 640 C C . ILE A 1 80 ? 2.302 3.203 -6.491 1.00 78.56 80 ILE A C 1
ATOM 642 O O . ILE A 1 80 ? 3.363 2.930 -5.942 1.00 78.56 80 ILE A O 1
ATOM 646 N N . TRP A 1 81 ? 1.156 3.277 -5.802 1.00 76.38 81 TRP A N 1
ATOM 647 C CA . TRP A 1 81 ? 1.062 3.030 -4.353 1.00 76.38 81 TRP A CA 1
ATOM 648 C C . TRP A 1 81 ? 1.473 1.609 -3.948 1.00 76.38 81 TRP A C 1
ATOM 650 O O . TRP A 1 81 ? 1.852 1.382 -2.797 1.00 76.38 81 TRP A O 1
ATOM 660 N N . GLN A 1 82 ? 1.381 0.634 -4.855 1.00 72.31 82 GLN A N 1
ATOM 661 C CA . GLN A 1 82 ? 1.924 -0.704 -4.627 1.00 72.31 82 GLN A CA 1
ATOM 662 C C . GLN A 1 82 ? 3.441 -0.769 -4.813 1.00 72.31 82 GLN A C 1
ATOM 664 O O . GLN A 1 82 ? 4.057 -1.651 -4.236 1.00 72.31 82 GLN A O 1
ATOM 669 N N . GLY A 1 83 ? 4.060 0.190 -5.504 1.00 74.12 83 GLY A N 1
ATOM 670 C CA . GLY A 1 83 ? 5.495 0.213 -5.795 1.00 74.12 83 GLY A CA 1
ATOM 671 C C . GLY A 1 83 ? 5.821 -0.138 -7.248 1.00 74.12 83 GLY A C 1
ATOM 672 O O . GLY A 1 83 ? 6.928 -0.592 -7.536 1.00 74.12 83 GLY A O 1
ATOM 673 N N . PHE A 1 84 ? 4.862 0.017 -8.167 1.00 78.12 84 PHE A N 1
ATOM 674 C CA . PHE A 1 84 ? 5.125 -0.076 -9.602 1.00 78.12 84 PHE A CA 1
ATOM 675 C C . PHE A 1 84 ? 5.646 1.252 -10.157 1.00 78.12 84 PHE A C 1
ATOM 677 O O . PHE A 1 84 ? 4.978 2.281 -10.055 1.00 78.12 84 PHE A O 1
ATOM 684 N N . GLY A 1 85 ? 6.792 1.201 -10.832 1.00 77.62 85 GLY A N 1
ATOM 685 C CA . GLY A 1 85 ? 7.316 2.292 -11.650 1.00 77.62 85 GLY A CA 1
ATOM 686 C C . GLY A 1 85 ? 6.804 2.196 -13.087 1.00 77.62 85 GLY A C 1
ATOM 687 O O . GLY A 1 85 ? 6.552 1.104 -13.601 1.00 77.62 85 GLY A O 1
ATOM 688 N N . THR A 1 86 ? 6.634 3.337 -13.756 1.00 81.12 86 THR A N 1
ATOM 689 C CA . THR A 1 86 ? 6.289 3.363 -15.188 1.00 81.12 86 THR A CA 1
ATOM 690 C C . THR A 1 86 ? 7.569 3.251 -16.018 1.00 81.12 86 THR A C 1
ATOM 692 O O . THR A 1 86 ? 8.404 4.143 -15.951 1.00 81.12 86 THR A O 1
ATOM 695 N N . LEU A 1 87 ? 7.714 2.184 -16.810 1.00 75.75 87 LEU A N 1
ATOM 696 C CA . LEU A 1 87 ? 8.850 1.995 -17.725 1.00 75.75 87 LEU A CA 1
ATOM 697 C C . LEU A 1 87 ? 8.569 2.545 -19.127 1.00 75.75 87 LEU A C 1
ATOM 699 O O . LEU A 1 87 ? 9.465 3.061 -19.785 1.00 75.75 87 LEU A O 1
ATOM 703 N N . ALA A 1 88 ? 7.322 2.417 -19.582 1.00 75.50 88 ALA A N 1
ATOM 704 C CA . ALA A 1 88 ? 6.828 2.952 -20.848 1.00 75.50 88 ALA A CA 1
ATOM 705 C C . ALA A 1 88 ? 5.334 3.315 -20.698 1.00 75.50 88 ALA A C 1
ATOM 707 O O . ALA A 1 88 ? 4.705 2.879 -19.730 1.00 75.50 88 ALA A O 1
ATOM 708 N N . PRO A 1 89 ? 4.716 4.067 -21.630 1.00 70.88 89 PRO A N 1
ATOM 709 C CA . PRO A 1 89 ? 3.333 4.552 -21.494 1.00 70.88 89 PRO A CA 1
ATOM 710 C C . PRO A 1 89 ? 2.287 3.481 -21.134 1.00 70.88 89 PRO A C 1
ATOM 712 O O . PRO A 1 89 ? 1.319 3.769 -20.428 1.00 70.88 89 PRO A O 1
ATOM 715 N N . SER A 1 90 ? 2.501 2.237 -21.567 1.00 75.31 90 SER A N 1
ATOM 716 C CA . SER A 1 90 ? 1.638 1.082 -21.298 1.00 75.31 90 SER A CA 1
ATOM 717 C C . SER A 1 90 ? 2.314 -0.030 -20.489 1.00 75.31 90 SER A C 1
ATOM 719 O O . SER A 1 90 ? 1.714 -1.091 -20.330 1.00 75.31 90 SER A O 1
ATOM 721 N N . LEU A 1 91 ? 3.525 0.196 -19.968 1.00 78.25 91 LEU A N 1
ATOM 722 C CA . LEU A 1 91 ? 4.315 -0.806 -19.252 1.00 78.25 91 LEU A CA 1
ATOM 723 C C . L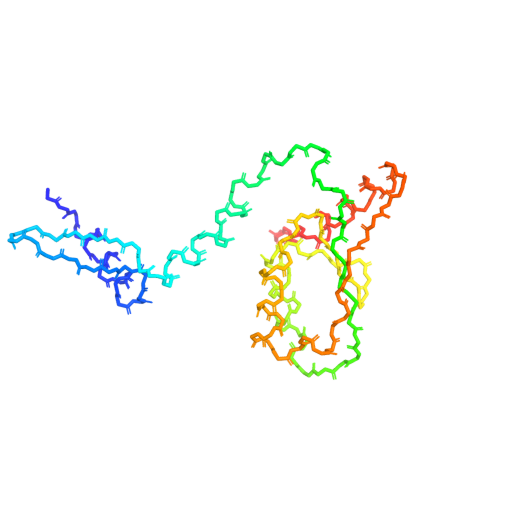EU A 1 91 ? 4.728 -0.284 -17.877 1.00 78.25 91 LEU A C 1
ATOM 725 O O . LEU A 1 91 ? 5.455 0.705 -17.762 1.00 78.25 91 LEU A O 1
ATOM 729 N N . MET A 1 92 ? 4.289 -0.980 -16.835 1.00 80.62 92 MET A N 1
ATOM 730 C CA . MET A 1 92 ? 4.704 -0.730 -15.459 1.00 80.62 92 MET A CA 1
ATOM 731 C C . MET A 1 92 ? 5.409 -1.963 -14.911 1.00 80.62 92 MET A C 1
ATOM 733 O O . MET A 1 92 ? 5.010 -3.079 -15.232 1.00 80.62 92 MET A O 1
ATOM 737 N N . ALA A 1 93 ? 6.427 -1.771 -14.080 1.00 80.56 93 ALA A N 1
ATOM 738 C CA . ALA A 1 93 ? 7.155 -2.876 -13.476 1.00 80.56 93 ALA A CA 1
ATOM 739 C C . ALA A 1 93 ? 7.419 -2.638 -11.996 1.00 80.56 93 ALA A C 1
ATOM 741 O O . ALA A 1 93 ? 7.477 -1.495 -11.539 1.00 80.56 93 ALA A O 1
ATOM 742 N N . SER A 1 94 ? 7.597 -3.724 -11.253 1.00 77.88 94 SER A N 1
ATOM 743 C CA . SER A 1 94 ? 8.022 -3.663 -9.864 1.00 77.88 94 SER A CA 1
ATOM 744 C C . SER A 1 94 ? 8.904 -4.859 -9.487 1.00 77.88 94 SER A C 1
ATOM 746 O O . SER A 1 94 ? 8.576 -5.990 -9.857 1.00 77.88 94 SER A O 1
ATOM 748 N N . PRO A 1 95 ? 10.012 -4.634 -8.758 1.00 66.88 95 PRO A N 1
ATOM 749 C CA . PRO A 1 95 ? 10.991 -5.675 -8.454 1.00 66.88 95 PRO A CA 1
ATOM 750 C C . PRO A 1 95 ? 10.575 -6.640 -7.334 1.00 66.88 95 PRO A C 1
ATOM 752 O O . PRO A 1 95 ? 11.193 -7.689 -7.210 1.00 66.88 95 PRO A O 1
ATOM 755 N N . SER A 1 96 ? 9.568 -6.303 -6.517 1.00 62.28 96 SER A N 1
ATOM 756 C CA . SER A 1 96 ? 9.276 -7.043 -5.275 1.00 62.28 96 SER A CA 1
ATOM 757 C C . SER A 1 96 ? 7.783 -7.058 -4.917 1.00 62.28 96 SER A C 1
ATOM 759 O O . SER A 1 96 ? 7.416 -6.726 -3.788 1.00 62.28 96 SER A O 1
ATOM 761 N N . GLN A 1 97 ? 6.894 -7.389 -5.860 1.00 66.12 97 GLN A N 1
ATOM 762 C CA . GLN A 1 97 ? 5.442 -7.391 -5.605 1.00 66.12 97 GLN A CA 1
ATOM 763 C C . GLN A 1 97 ? 4.904 -8.767 -5.266 1.00 66.12 97 GLN A C 1
ATOM 765 O O . GLN A 1 97 ? 5.386 -9.783 -5.752 1.00 66.12 97 GLN A O 1
ATOM 770 N N . HIS A 1 98 ? 3.870 -8.783 -4.428 1.00 66.00 98 HIS A N 1
ATOM 771 C CA . HIS A 1 98 ? 3.125 -9.996 -4.147 1.00 66.00 98 HIS A CA 1
ATOM 772 C C . HIS A 1 98 ? 1.962 -10.126 -5.136 1.00 66.00 98 HIS A C 1
ATOM 774 O O . HIS A 1 98 ? 1.090 -9.257 -5.190 1.00 66.00 98 HIS A O 1
ATOM 780 N N . LEU A 1 99 ? 1.951 -11.212 -5.914 1.00 68.94 99 LEU A N 1
ATOM 781 C CA . LEU A 1 99 ? 0.971 -11.456 -6.979 1.00 68.94 99 LEU A CA 1
ATOM 782 C C . LEU A 1 99 ? -0.478 -11.352 -6.484 1.00 68.94 99 LEU A C 1
ATOM 784 O O . LEU A 1 99 ? -1.307 -10.725 -7.141 1.00 68.94 99 LEU A O 1
ATOM 788 N N . ALA A 1 100 ? -0.766 -11.889 -5.295 1.00 70.12 100 ALA A N 1
ATOM 789 C CA . ALA A 1 100 ? -2.115 -11.909 -4.732 1.00 70.12 100 ALA A CA 1
ATOM 790 C C . ALA A 1 100 ? -2.662 -10.505 -4.410 1.00 70.12 100 ALA A C 1
ATOM 792 O O . ALA A 1 100 ? -3.851 -10.236 -4.609 1.00 70.12 100 ALA A O 1
ATOM 793 N N . ASP A 1 101 ? -1.803 -9.583 -3.959 1.00 71.62 101 ASP A N 1
ATOM 794 C CA . ASP A 1 101 ? -2.204 -8.203 -3.662 1.00 71.62 101 ASP A CA 1
ATOM 795 C C . ASP A 1 101 ? -2.518 -7.429 -4.946 1.00 71.62 101 ASP A C 1
ATOM 797 O O . ASP A 1 101 ? -3.491 -6.672 -5.001 1.00 71.62 101 ASP A O 1
ATOM 801 N N . VAL A 1 102 ? -1.729 -7.653 -6.001 1.00 75.81 102 VAL A N 1
ATOM 802 C CA . VAL A 1 102 ? -1.957 -7.025 -7.308 1.00 75.81 102 VAL A CA 1
ATOM 803 C C . VAL A 1 102 ? -3.204 -7.593 -7.974 1.00 75.81 102 VAL A C 1
ATOM 805 O O . VAL A 1 102 ? -4.016 -6.828 -8.487 1.00 75.81 102 VAL A O 1
ATOM 808 N N . GLN A 1 103 ? -3.403 -8.910 -7.917 1.00 76.38 103 GLN A N 1
ATOM 809 C CA . GLN A 1 103 ? -4.596 -9.559 -8.454 1.00 76.38 103 GLN A CA 1
ATOM 810 C C . GLN A 1 103 ? -5.870 -9.043 -7.777 1.00 76.38 103 GLN A C 1
ATOM 812 O O . GLN A 1 103 ? -6.816 -8.673 -8.470 1.00 76.38 103 GLN A O 1
ATOM 817 N N . SER A 1 104 ? -5.870 -8.939 -6.442 1.00 78.69 104 SER A N 1
ATOM 818 C CA . SER A 1 104 ? -6.997 -8.375 -5.685 1.00 78.69 104 SER A CA 1
ATOM 819 C C . SER A 1 104 ? -7.298 -6.938 -6.121 1.00 78.69 104 SER A C 1
ATOM 821 O O . SER A 1 104 ? -8.439 -6.599 -6.406 1.00 78.69 104 SER A O 1
ATOM 823 N N . LEU A 1 105 ? -6.263 -6.101 -6.255 1.00 78.25 105 LEU A N 1
ATOM 824 C CA . LEU A 1 105 ? -6.401 -4.709 -6.692 1.00 78.25 105 LEU A CA 1
ATOM 825 C C . LEU A 1 105 ? -6.953 -4.591 -8.117 1.00 78.25 105 LEU A C 1
ATOM 827 O O . LEU A 1 105 ? -7.806 -3.745 -8.379 1.00 78.25 105 LEU A O 1
ATOM 831 N N . LEU A 1 106 ? -6.477 -5.423 -9.047 1.00 78.69 106 LEU A N 1
ATOM 832 C CA . LEU A 1 106 ? -6.957 -5.430 -10.431 1.00 78.69 106 LEU A CA 1
ATOM 833 C C . LEU A 1 106 ? -8.408 -5.921 -10.532 1.00 78.69 106 LEU A C 1
ATOM 835 O O . LEU A 1 106 ? -9.164 -5.409 -11.365 1.00 78.69 106 LEU A O 1
ATOM 839 N N . HIS A 1 107 ? -8.795 -6.874 -9.680 1.00 81.38 107 HIS A N 1
ATOM 840 C CA . HIS A 1 107 ? -10.164 -7.371 -9.573 1.00 81.38 107 HIS A CA 1
ATOM 841 C C . HIS A 1 107 ? -11.105 -6.310 -8.982 1.00 81.38 107 HIS A C 1
ATOM 843 O O . HIS A 1 107 ? -12.097 -5.967 -9.621 1.00 81.38 107 HIS A O 1
ATOM 849 N N . ASP A 1 108 ? -10.739 -5.692 -7.853 1.00 77.12 108 ASP A N 1
ATOM 850 C CA . ASP A 1 108 ? -11.492 -4.597 -7.217 1.00 77.12 108 ASP A CA 1
ATOM 851 C C . ASP A 1 108 ? -11.673 -3.400 -8.171 1.00 77.12 108 ASP A C 1
ATOM 853 O O . ASP A 1 108 ? -12.703 -2.718 -8.191 1.00 77.12 108 ASP A O 1
ATOM 857 N N . ALA A 1 109 ? -10.670 -3.148 -9.014 1.00 74.69 109 ALA A N 1
ATOM 858 C CA . ALA A 1 109 ? -10.722 -2.119 -10.040 1.00 74.69 109 ALA A CA 1
ATOM 859 C C . ALA A 1 109 ? -11.505 -2.527 -11.305 1.00 74.69 109 ALA A C 1
ATOM 861 O O . ALA A 1 109 ? -11.743 -1.675 -12.167 1.00 74.69 109 ALA A O 1
ATOM 862 N N . GLY A 1 110 ? -11.930 -3.785 -11.448 1.00 76.38 110 GLY A N 1
ATOM 863 C CA . GLY A 1 110 ? -12.651 -4.294 -12.621 1.00 76.38 110 GLY A CA 1
ATOM 864 C C . GLY A 1 110 ? -11.839 -4.226 -13.920 1.00 76.38 110 GLY A C 1
ATOM 865 O O . GLY A 1 110 ? -12.398 -3.985 -14.990 1.00 76.38 110 GLY A O 1
ATOM 866 N N . VAL A 1 111 ? -10.511 -4.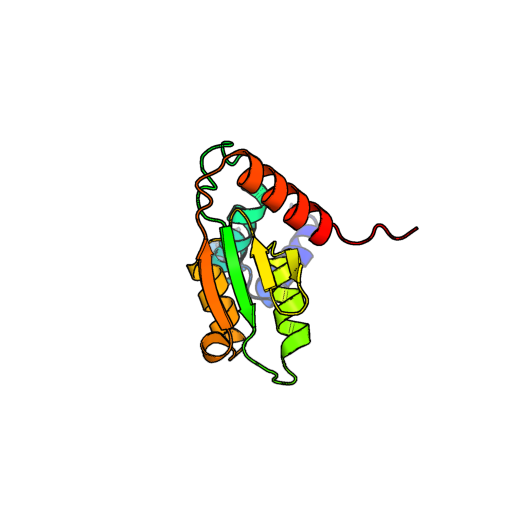347 -13.826 1.00 77.19 111 VAL A N 1
ATOM 867 C CA . VAL A 1 111 ? -9.586 -4.270 -14.973 1.00 77.19 111 VAL A CA 1
ATOM 868 C C . VAL A 1 111 ? -8.722 -5.516 -15.137 1.00 77.19 111 VAL A C 1
ATOM 870 O O . VAL A 1 111 ? -7.870 -5.523 -16.019 1.00 77.19 111 VAL A O 1
ATOM 873 N N . ALA A 1 112 ? -8.936 -6.555 -14.325 1.00 74.00 112 ALA A N 1
ATOM 874 C CA . ALA A 1 112 ? -8.170 -7.800 -14.374 1.00 74.00 112 ALA A CA 1
ATOM 875 C C . ALA A 1 112 ? -8.078 -8.399 -15.791 1.00 74.00 112 ALA A C 1
ATOM 877 O O . ALA A 1 112 ? -6.996 -8.787 -16.208 1.00 74.00 112 ALA A O 1
ATOM 878 N N . GLU A 1 113 ? -9.165 -8.371 -16.566 1.00 73.31 113 GLU A N 1
ATOM 879 C CA . GLU A 1 113 ? -9.201 -8.893 -17.946 1.00 73.31 113 GLU A CA 1
ATOM 880 C C . GLU A 1 113 ? -8.492 -7.997 -18.979 1.00 73.31 113 GLU A C 1
ATOM 882 O O . GLU A 1 113 ? -8.186 -8.431 -20.083 1.00 73.31 113 GLU A O 1
ATOM 887 N N . ASN A 1 114 ? -8.203 -6.740 -18.629 1.00 73.06 114 ASN A N 1
ATOM 888 C CA . ASN A 1 114 ? -7.591 -5.752 -19.528 1.00 73.06 114 ASN A CA 1
ATOM 889 C C . ASN A 1 114 ? -6.093 -5.544 -19.256 1.00 73.06 114 ASN A C 1
ATOM 891 O O . ASN A 1 114 ? -5.441 -4.710 -19.894 1.00 73.06 114 ASN A O 1
ATOM 895 N N . VAL A 1 115 ? -5.540 -6.251 -18.272 1.00 72.06 115 VAL A N 1
ATOM 896 C CA . VAL A 1 115 ? -4.146 -6.113 -17.854 1.00 72.06 115 VAL A CA 1
ATOM 897 C C . VAL A 1 115 ? -3.449 -7.445 -18.045 1.00 72.06 115 VAL A C 1
ATOM 899 O O . VAL A 1 115 ? -3.811 -8.444 -17.436 1.00 72.06 115 VAL A O 1
ATOM 902 N N . ILE A 1 116 ? -2.401 -7.436 -18.863 1.00 74.81 116 ILE A N 1
ATOM 903 C CA . ILE A 1 116 ? -1.505 -8.579 -18.973 1.00 74.81 116 ILE A CA 1
ATOM 904 C C . ILE A 1 116 ? -0.495 -8.438 -17.845 1.00 74.81 116 ILE A C 1
ATOM 906 O O . ILE A 1 116 ? 0.358 -7.544 -17.865 1.00 74.81 116 ILE A O 1
ATOM 910 N N . PHE A 1 117 ? -0.631 -9.306 -16.853 1.00 74.75 117 PHE A N 1
ATOM 911 C CA . PHE A 1 117 ? 0.308 -9.434 -15.757 1.00 74.75 117 PHE A CA 1
ATOM 912 C C . PHE A 1 117 ? 1.238 -10.614 -16.038 1.00 74.75 117 PHE A C 1
ATOM 914 O O . PHE A 1 117 ? 0.766 -11.717 -16.302 1.00 74.75 117 PHE A O 1
ATOM 921 N N . PHE A 1 118 ? 2.549 -10.397 -15.974 1.00 70.44 118 PHE A N 1
ATOM 922 C CA . PHE A 1 118 ? 3.527 -11.468 -16.130 1.00 70.44 118 PHE A CA 1
ATOM 923 C C . PHE A 1 118 ? 4.749 -11.244 -15.247 1.00 70.44 118 PHE A C 1
ATOM 925 O O . PHE A 1 118 ? 5.116 -10.114 -14.919 1.00 70.44 118 PHE A O 1
ATOM 932 N N . GLU A 1 119 ? 5.393 -12.344 -14.879 1.00 74.62 119 GLU A N 1
ATOM 933 C CA . GLU A 1 119 ? 6.676 -12.328 -14.193 1.00 74.62 119 GLU A CA 1
ATOM 934 C C . GLU A 1 119 ? 7.799 -12.433 -15.228 1.00 74.62 119 GLU A C 1
ATOM 936 O O . GLU A 1 119 ? 7.842 -13.355 -16.041 1.00 74.62 119 GLU A O 1
ATOM 941 N N . ALA A 1 120 ? 8.698 -11.455 -15.226 1.00 71.12 120 ALA A N 1
ATOM 942 C CA . ALA A 1 120 ? 9.854 -11.406 -16.100 1.00 71.12 120 ALA A CA 1
ATOM 943 C C . ALA A 1 120 ? 11.118 -11.746 -15.308 1.00 71.12 120 ALA A C 1
ATOM 945 O O . ALA A 1 120 ? 11.457 -11.073 -14.332 1.00 71.12 120 ALA A O 1
ATOM 946 N N . HIS A 1 121 ? 11.843 -12.757 -15.778 1.00 69.00 121 HIS A N 1
ATOM 947 C CA . HIS A 1 121 ? 13.150 -13.134 -15.259 1.00 69.00 121 HIS A CA 1
ATOM 948 C C . HIS A 1 121 ? 14.219 -12.684 -16.252 1.00 69.00 121 HIS A C 1
ATOM 9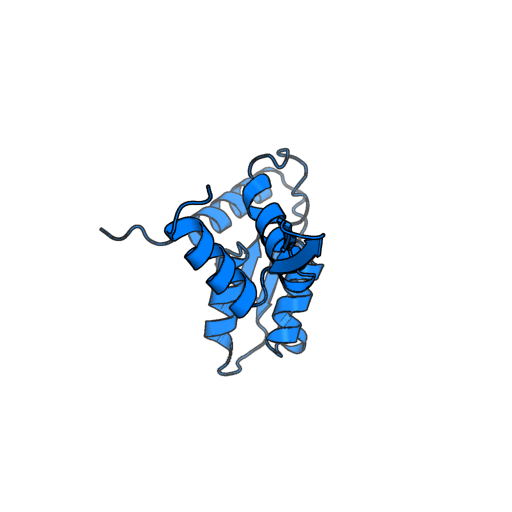50 O O . HIS A 1 121 ? 14.188 -13.066 -17.421 1.00 69.00 121 HIS A O 1
ATOM 956 N N . SER A 1 122 ? 15.159 -11.849 -15.801 1.00 67.94 122 SER A N 1
ATOM 957 C CA . SER A 1 122 ? 16.316 -11.489 -16.621 1.00 67.94 122 SER A CA 1
ATOM 958 C C . SER A 1 122 ? 17.479 -12.430 -16.302 1.00 67.94 122 SER A C 1
ATOM 960 O O . SER A 1 122 ? 17.895 -12.472 -15.141 1.00 67.94 122 SER A O 1
ATOM 962 N N . PRO A 1 123 ? 18.031 -13.151 -17.297 1.00 68.62 123 PRO A N 1
ATOM 963 C CA . PRO A 1 123 ? 19.178 -14.032 -17.085 1.00 68.62 123 PRO A CA 1
ATOM 964 C C . PRO A 1 123 ? 20.480 -13.253 -16.831 1.00 68.62 123 PRO A C 1
ATOM 966 O O . PRO A 1 123 ? 21.457 -13.822 -16.356 1.00 68.62 123 PRO A O 1
ATOM 969 N N . LEU A 1 124 ? 20.505 -11.945 -17.122 1.00 72.12 124 LEU A N 1
ATOM 970 C CA . LEU A 1 124 ? 21.680 -11.087 -16.978 1.00 72.12 124 LEU A CA 1
ATOM 971 C C . LEU A 1 124 ? 21.579 -10.234 -15.706 1.00 72.12 124 LEU A C 1
ATOM 973 O O . LEU A 1 124 ? 20.690 -9.389 -15.569 1.00 72.12 124 LEU A O 1
ATOM 977 N N . ALA A 1 125 ? 22.541 -10.395 -14.794 1.00 67.62 125 ALA A N 1
ATOM 978 C CA . ALA A 1 125 ? 22.588 -9.648 -13.533 1.00 67.62 125 ALA A CA 1
ATOM 979 C C . ALA A 1 125 ? 22.607 -8.117 -13.738 1.00 67.62 125 ALA A C 1
ATOM 981 O O . ALA A 1 125 ? 21.932 -7.385 -13.010 1.00 67.62 125 ALA A O 1
ATOM 982 N N . LEU A 1 126 ? 23.311 -7.640 -14.773 1.00 71.38 126 LEU A N 1
ATOM 983 C CA . LEU A 1 126 ? 23.399 -6.218 -15.132 1.00 71.38 126 LEU A CA 1
ATOM 984 C C . LEU A 1 126 ? 22.050 -5.638 -15.577 1.00 71.38 126 LEU A C 1
ATOM 986 O O . LEU A 1 126 ? 21.657 -4.562 -15.130 1.00 71.38 126 LEU A O 1
ATOM 990 N N . SER A 1 127 ? 21.299 -6.368 -16.407 1.00 71.38 127 SER A N 1
ATOM 991 C CA . SER A 1 127 ? 19.959 -5.955 -16.845 1.00 71.38 127 SER A CA 1
ATOM 992 C C . SER A 1 127 ? 18.987 -5.863 -15.669 1.00 71.38 127 SER A C 1
ATOM 994 O O . SER A 1 127 ? 18.134 -4.979 -15.633 1.00 71.38 127 SER A O 1
ATOM 996 N N . ARG A 1 128 ? 19.156 -6.730 -14.666 1.00 67.19 128 ARG A N 1
ATOM 997 C CA . ARG A 1 128 ? 18.379 -6.718 -13.422 1.00 67.19 128 ARG A CA 1
ATOM 998 C C . ARG A 1 128 ? 18.640 -5.461 -12.591 1.00 67.19 128 ARG A C 1
ATOM 1000 O O . ARG A 1 128 ? 17.691 -4.833 -12.126 1.00 67.19 128 ARG A O 1
ATOM 1007 N N . ALA A 1 129 ? 19.907 -5.077 -12.439 1.00 69.44 129 ALA A N 1
ATOM 1008 C CA . ALA A 1 129 ? 20.294 -3.848 -11.746 1.00 69.44 129 ALA A CA 1
ATOM 1009 C C . ALA A 1 129 ? 19.780 -2.598 -12.482 1.00 69.44 129 ALA A C 1
ATOM 1011 O O . ALA A 1 129 ? 19.176 -1.724 -11.864 1.00 69.44 129 ALA A O 1
ATOM 1012 N N . ALA A 1 130 ? 19.923 -2.557 -13.811 1.00 73.50 130 ALA A N 1
ATOM 1013 C CA . ALA A 1 130 ? 19.427 -1.455 -14.636 1.00 73.50 130 ALA A CA 1
ATOM 1014 C C . ALA A 1 130 ? 17.894 -1.313 -14.578 1.00 73.50 130 ALA A C 1
ATOM 1016 O O . ALA A 1 130 ? 17.368 -0.200 -14.530 1.00 73.50 130 ALA A O 1
ATOM 1017 N N . LEU A 1 131 ? 17.168 -2.435 -14.554 1.00 72.06 131 LEU A N 1
ATOM 1018 C CA . LEU A 1 131 ? 15.714 -2.450 -14.421 1.00 72.06 131 LEU A CA 1
ATOM 1019 C C . LEU A 1 131 ? 15.264 -1.952 -13.043 1.00 72.06 131 LEU A C 1
ATOM 1021 O O . LEU A 1 131 ? 14.366 -1.117 -12.980 1.00 72.06 131 LEU A O 1
ATOM 1025 N 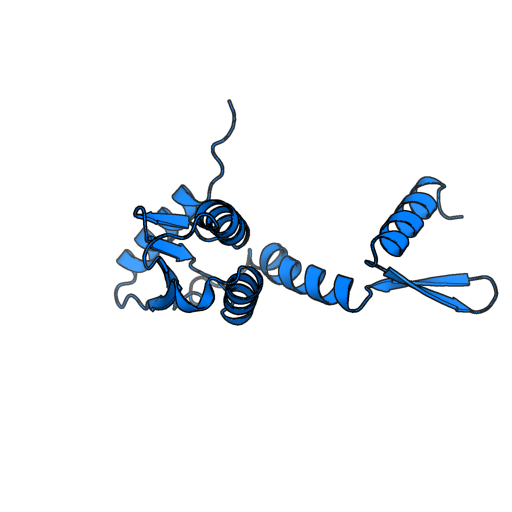N . ARG A 1 132 ? 15.906 -2.408 -11.955 1.00 72.00 132 ARG A N 1
ATOM 1026 C CA . ARG A 1 132 ? 15.633 -1.906 -10.595 1.00 72.00 132 ARG A CA 1
ATOM 1027 C C . ARG A 1 132 ? 15.853 -0.398 -10.512 1.00 72.00 132 ARG A C 1
ATOM 1029 O O . ARG A 1 132 ? 14.923 0.314 -10.149 1.00 72.00 132 ARG A O 1
ATOM 1036 N N . ALA A 1 133 ? 17.004 0.087 -10.980 1.00 73.50 133 ALA A N 1
ATOM 1037 C CA . ALA A 1 133 ? 17.322 1.514 -10.993 1.00 73.50 133 ALA A CA 1
ATOM 1038 C C . ALA A 1 133 ? 16.294 2.345 -11.788 1.00 73.50 133 ALA A C 1
ATOM 1040 O O . ALA A 1 133 ? 15.904 3.433 -11.365 1.00 73.50 133 ALA A O 1
ATOM 1041 N N . ARG A 1 134 ? 15.804 1.827 -12.926 1.00 74.31 134 ARG A N 1
ATOM 1042 C CA . ARG A 1 134 ? 14.737 2.478 -13.710 1.00 74.31 134 ARG A CA 1
ATOM 1043 C C . ARG A 1 134 ? 13.379 2.482 -13.013 1.00 74.31 134 ARG A C 1
ATOM 1045 O O . ARG A 1 134 ? 12.632 3.444 -13.155 1.00 74.31 134 ARG A O 1
ATOM 1052 N N . VAL A 1 135 ? 13.029 1.413 -12.305 1.00 73.81 135 VAL A N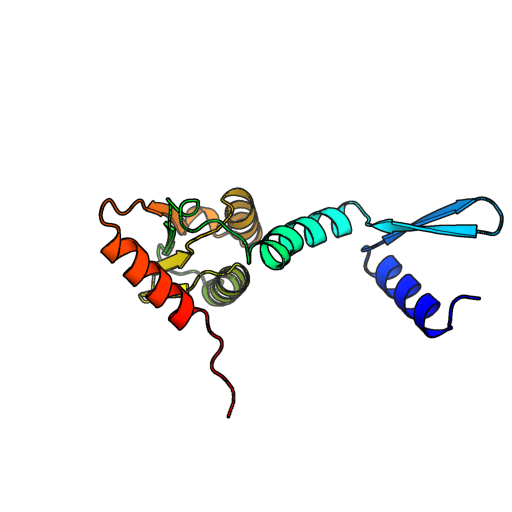 1
ATOM 1053 C CA . VAL A 1 135 ? 11.764 1.353 -11.562 1.00 73.81 135 VAL A CA 1
ATOM 1054 C C . VAL A 1 135 ? 11.801 2.285 -10.352 1.00 73.81 135 VAL A C 1
ATOM 1056 O O . VAL A 1 135 ? 10.827 2.992 -10.107 1.00 73.81 135 VAL A O 1
ATOM 1059 N N . GLU A 1 136 ? 12.919 2.321 -9.630 1.00 71.75 136 GLU A N 1
ATOM 1060 C CA . GLU A 1 136 ? 13.122 3.183 -8.462 1.00 71.75 136 GLU A CA 1
ATOM 1061 C C . GLU A 1 136 ? 13.092 4.668 -8.843 1.00 71.75 136 GLU A C 1
ATOM 1063 O O . GLU A 1 136 ? 12.374 5.447 -8.214 1.00 71.75 136 GLU A O 1
ATOM 1068 N N . SER A 1 137 ? 13.771 5.058 -9.928 1.00 71.88 137 SER A N 1
ATOM 1069 C CA . SER A 1 137 ? 13.729 6.443 -10.418 1.00 71.88 137 SER A CA 1
ATOM 1070 C C . SER A 1 137 ? 12.336 6.864 -10.897 1.00 71.88 137 SER A C 1
ATOM 1072 O O . SER A 1 137 ? 11.939 8.007 -10.687 1.00 71.88 137 SER A O 1
ATOM 1074 N N . ALA A 1 138 ? 11.558 5.942 -11.473 1.00 68.94 138 ALA A N 1
ATOM 1075 C CA . ALA A 1 138 ? 10.182 6.198 -11.899 1.00 68.94 138 ALA A CA 1
ATOM 1076 C C . ALA A 1 138 ? 9.158 6.202 -10.745 1.00 68.94 138 ALA A C 1
ATOM 1078 O O . ALA A 1 138 ? 8.052 6.719 -10.915 1.00 68.94 138 ALA A O 1
ATOM 1079 N N . GLY A 1 139 ? 9.485 5.573 -9.611 1.00 57.56 139 GLY A N 1
ATOM 1080 C CA . GLY A 1 139 ? 8.641 5.494 -8.414 1.00 57.56 139 GLY A CA 1
ATOM 1081 C C . GLY A 1 139 ? 8.888 6.612 -7.400 1.00 57.56 139 GLY A C 1
ATOM 1082 O O . GLY A 1 139 ? 8.028 6.858 -6.553 1.00 57.56 139 GLY A O 1
ATOM 1083 N N . SER A 1 140 ? 10.028 7.304 -7.490 1.00 55.81 140 SER A N 1
ATOM 1084 C CA . SER A 1 140 ? 10.312 8.477 -6.667 1.00 55.81 140 SER A CA 1
ATOM 1085 C C . SER A 1 140 ? 9.324 9.592 -7.020 1.00 55.81 140 SER A C 1
ATOM 1087 O O . SER A 1 140 ? 9.295 10.091 -8.147 1.00 55.81 140 SER A O 1
ATOM 1089 N N . LEU A 1 141 ? 8.452 9.944 -6.072 1.00 44.84 141 LEU A N 1
ATOM 1090 C CA . LEU A 1 141 ? 7.562 11.098 -6.203 1.00 44.84 141 LEU A CA 1
ATOM 1091 C C . LEU A 1 141 ? 8.429 12.331 -6.509 1.00 44.84 141 LEU A C 1
ATOM 1093 O O . LEU A 1 141 ? 9.440 12.513 -5.828 1.00 44.84 141 LEU A O 1
ATOM 1097 N N . PRO A 1 142 ? 8.076 13.175 -7.499 1.00 39.03 142 PRO A N 1
ATOM 1098 C CA . PRO A 1 142 ? 8.836 14.388 -7.761 1.00 39.03 142 PRO A CA 1
ATOM 1099 C C . PRO A 1 142 ? 8.869 15.214 -6.476 1.00 39.03 142 PRO A C 1
ATOM 1101 O O . PRO A 1 142 ? 7.821 15.591 -5.943 1.00 39.03 142 PRO A O 1
ATOM 1104 N N . ASN A 1 143 ? 10.078 15.422 -5.957 1.00 34.59 143 ASN A N 1
ATOM 1105 C CA . ASN A 1 143 ? 10.323 16.283 -4.815 1.00 34.59 143 ASN A CA 1
ATOM 1106 C C . ASN A 1 143 ? 9.781 17.671 -5.179 1.00 34.59 143 ASN A C 1
ATOM 1108 O O . ASN A 1 143 ? 10.232 18.267 -6.157 1.00 34.59 143 ASN A O 1
ATOM 1112 N N . LYS A 1 144 ? 8.754 18.138 -4.464 1.00 33.03 144 LYS A N 1
ATOM 1113 C CA . LYS A 1 144 ? 8.248 19.498 -4.643 1.00 33.03 144 LYS A CA 1
ATOM 1114 C C . LYS A 1 144 ? 9.311 20.453 -4.098 1.00 33.03 144 LYS A C 1
ATOM 1116 O O . LYS A 1 144 ? 9.449 20.559 -2.884 1.00 33.03 144 LYS A O 1
ATOM 1121 N N . THR A 1 145 ? 10.059 21.089 -4.996 1.00 34.06 145 THR A N 1
ATOM 1122 C CA . THR A 1 145 ? 10.642 22.421 -4.768 1.00 34.06 145 THR A CA 1
ATOM 1123 C C . THR A 1 145 ? 9.540 23.448 -4.589 1.00 34.06 145 THR A C 1
ATOM 1125 O O . THR A 1 145 ? 8.541 23.344 -5.342 1.00 34.06 145 THR A O 1
#